Protein AF-A0A7A2XXM9-F1 (afdb_monomer)

InterPro domains:
  IPR007029 YHS domain [PF04945] (30-75)
  IPR009078 Ferritin-like superfamily [SSF47240] (23-73)
  IPR011017 TRASH domain [SM00746] (32-70)
  IPR012348 Ribonucleotide reductase-like [G3DSA:1.10.620.20] (4-79)

Foldseek 3Di:
DDDPPDPDDDDPDDDPPCPDPDDDPPQPFDALLQPRDTHGQVQFPDWDQDPNDIHGHNDPVSVVVCVVPVVVSPPPPDDD

Structure (mmCIF, N/CA/C/O backbone):
data_AF-A0A7A2XXM9-F1
#
_entry.id   AF-A0A7A2XXM9-F1
#
loop_
_atom_site.group_PDB
_atom_site.id
_atom_site.type_symbol
_atom_site.label_atom_id
_atom_site.label_alt_id
_atom_site.label_comp_id
_atom_site.label_asym_id
_atom_site.label_entity_id
_atom_site.label_seq_id
_atom_site.pdbx_PDB_ins_code
_atom_site.Cartn_x
_atom_site.Cartn_y
_atom_site.Cartn_z
_atom_site.occupancy
_atom_site.B_iso_or_equiv
_atom_site.auth_seq_id
_atom_site.auth_comp_id
_atom_site.auth_asym_id
_atom_site.auth_atom_id
_atom_site.pdbx_PDB_model_num
ATOM 1 N N . MET A 1 1 ? 65.766 -14.923 -13.839 1.00 57.50 1 MET A N 1
ATOM 2 C CA . MET A 1 1 ? 64.717 -13.909 -14.058 1.00 57.50 1 MET A CA 1
ATOM 3 C C . MET A 1 1 ? 63.488 -14.334 -13.270 1.00 57.50 1 MET A C 1
ATOM 5 O O . MET A 1 1 ? 62.966 -15.402 -13.552 1.00 57.50 1 MET A O 1
ATOM 9 N N . LYS A 1 2 ? 63.113 -13.582 -12.231 1.00 54.06 2 LYS A N 1
ATOM 10 C CA . LYS A 1 2 ? 61.901 -13.810 -11.431 1.00 54.06 2 LYS A CA 1
ATOM 11 C C . LYS A 1 2 ? 60.797 -12.983 -12.085 1.00 54.06 2 LYS A C 1
ATOM 13 O O . LYS A 1 2 ? 61.022 -11.815 -12.380 1.00 54.06 2 LYS A O 1
ATOM 18 N N . ASN A 1 3 ? 59.699 -13.627 -12.446 1.00 58.22 3 ASN A N 1
ATOM 19 C CA . ASN A 1 3 ? 58.549 -13.006 -13.082 1.00 58.22 3 ASN A CA 1
ATOM 20 C C . ASN A 1 3 ? 57.512 -12.694 -12.002 1.00 58.22 3 ASN A C 1
ATOM 22 O O . ASN A 1 3 ? 56.661 -13.517 -11.678 1.00 58.22 3 ASN A O 1
ATOM 26 N N . ASP A 1 4 ? 57.605 -11.494 -11.442 1.00 65.56 4 ASP A N 1
ATOM 27 C CA . ASP A 1 4 ? 56.613 -10.933 -10.530 1.00 65.56 4 ASP A CA 1
ATOM 28 C C . ASP A 1 4 ? 55.336 -10.594 -11.316 1.00 65.56 4 ASP A C 1
ATOM 30 O O . ASP A 1 4 ? 55.106 -9.460 -11.736 1.00 65.56 4 ASP A O 1
ATOM 34 N N . ASN A 1 5 ? 54.519 -11.614 -11.585 1.00 60.59 5 ASN A N 1
ATOM 35 C CA . ASN A 1 5 ? 53.197 -11.428 -12.165 1.00 60.59 5 ASN A CA 1
ATOM 36 C C . ASN A 1 5 ? 52.255 -10.931 -11.061 1.00 60.59 5 ASN A C 1
ATOM 38 O O . ASN A 1 5 ? 51.740 -11.713 -10.259 1.00 60.59 5 ASN A O 1
ATOM 42 N N . ALA A 1 6 ? 52.092 -9.612 -10.990 1.00 60.12 6 ALA A N 1
ATOM 43 C CA . ALA A 1 6 ? 51.148 -8.948 -10.110 1.00 60.12 6 ALA A CA 1
ATOM 44 C C . ALA A 1 6 ? 49.718 -9.384 -10.465 1.00 60.12 6 ALA A C 1
ATOM 46 O O . ALA A 1 6 ? 49.142 -8.939 -11.457 1.00 60.12 6 ALA A O 1
ATOM 47 N N . VAL A 1 7 ? 49.134 -10.244 -9.632 1.00 62.50 7 VAL A N 1
ATOM 48 C CA . VAL A 1 7 ? 47.689 -10.475 -9.619 1.00 62.50 7 VAL A CA 1
ATOM 49 C C . VA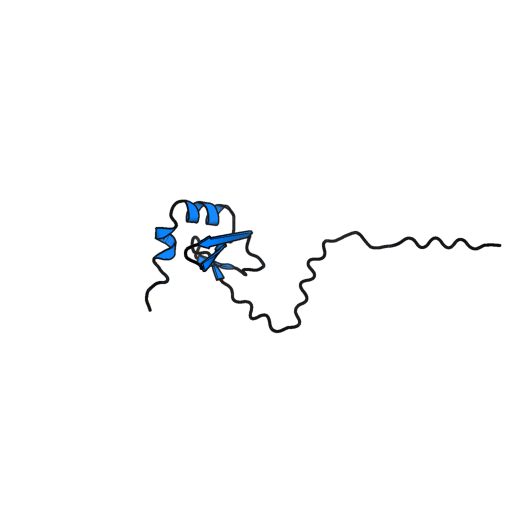L A 1 7 ? 47.033 -9.178 -9.147 1.00 62.50 7 VAL A C 1
ATOM 51 O O . VAL A 1 7 ? 46.994 -8.869 -7.958 1.00 62.50 7 VAL A O 1
ATOM 54 N N . GLN A 1 8 ? 46.542 -8.385 -10.094 1.00 62.97 8 GLN A N 1
ATOM 55 C CA . GLN A 1 8 ? 45.565 -7.347 -9.799 1.00 62.97 8 GLN A CA 1
ATOM 56 C C . GLN A 1 8 ? 44.225 -8.041 -9.558 1.00 62.97 8 GLN A C 1
ATOM 58 O O . GLN A 1 8 ? 43.600 -8.556 -10.484 1.00 62.97 8 GLN A O 1
ATOM 63 N N . HIS A 1 9 ? 43.813 -8.082 -8.291 1.00 58.50 9 HIS A N 1
ATOM 64 C CA . HIS A 1 9 ? 42.462 -8.464 -7.911 1.00 58.50 9 HIS A CA 1
ATOM 65 C C . HIS A 1 9 ? 41.484 -7.470 -8.547 1.00 58.50 9 HIS A C 1
ATOM 67 O O . HIS A 1 9 ? 41.471 -6.278 -8.242 1.00 58.50 9 HIS A O 1
ATOM 73 N N . ASN A 1 10 ? 40.711 -7.993 -9.488 1.00 63.09 10 ASN A N 1
ATOM 74 C CA . ASN A 1 10 ? 39.559 -7.363 -10.102 1.00 63.09 10 ASN A CA 1
ATOM 75 C C . ASN A 1 10 ? 38.375 -7.332 -9.117 1.00 63.09 10 ASN A C 1
ATOM 77 O O . ASN A 1 10 ? 38.325 -8.151 -8.212 1.00 63.09 10 ASN A O 1
ATOM 81 N N . ASN A 1 11 ? 37.411 -6.438 -9.392 1.00 60.34 11 ASN A N 1
ATOM 82 C CA . ASN A 1 11 ? 35.958 -6.618 -9.192 1.00 60.34 11 ASN A CA 1
ATOM 83 C C . ASN A 1 11 ? 35.155 -5.903 -8.080 1.00 60.34 11 ASN A C 1
ATOM 85 O O . ASN A 1 11 ? 34.002 -6.268 -7.887 1.00 60.34 11 ASN A O 1
ATOM 89 N N . GLN A 1 12 ? 35.608 -4.810 -7.465 1.00 56.38 12 GLN A N 1
ATOM 90 C CA . GLN A 1 12 ? 34.702 -4.019 -6.604 1.00 56.38 12 GLN A CA 1
ATOM 91 C C . GLN A 1 12 ? 34.045 -2.859 -7.364 1.00 56.38 12 GLN A C 1
ATOM 93 O O . GLN A 1 12 ? 34.385 -1.691 -7.190 1.00 56.38 12 GLN A O 1
ATOM 98 N N . THR A 1 13 ? 33.100 -3.172 -8.247 1.00 53.50 13 THR A N 1
ATOM 99 C CA . THR A 1 13 ? 32.098 -2.209 -8.730 1.00 53.50 13 THR A CA 1
ATOM 100 C C . THR A 1 13 ? 30.806 -2.953 -9.041 1.00 53.50 13 THR A C 1
ATOM 102 O O . THR A 1 13 ? 30.833 -3.947 -9.757 1.00 53.50 13 THR A O 1
ATOM 105 N N . ALA A 1 14 ? 29.707 -2.378 -8.548 1.00 46.16 14 ALA A N 1
ATOM 106 C CA . ALA A 1 14 ? 28.307 -2.783 -8.675 1.00 46.16 14 ALA A CA 1
ATOM 107 C C . ALA A 1 14 ? 27.814 -3.776 -7.612 1.00 46.16 14 ALA A C 1
ATOM 109 O O . ALA A 1 14 ? 27.748 -4.978 -7.829 1.00 46.16 14 ALA A O 1
ATOM 110 N N . SER A 1 15 ? 27.411 -3.203 -6.473 1.00 48.38 15 SER A N 1
ATOM 111 C CA . SER A 1 15 ? 26.102 -3.437 -5.855 1.00 48.38 15 SER A CA 1
ATOM 112 C C . SER A 1 15 ? 25.465 -4.786 -6.191 1.00 48.38 15 SER A C 1
ATOM 114 O O . SER A 1 15 ? 24.639 -4.889 -7.099 1.00 48.38 15 SER A O 1
ATOM 1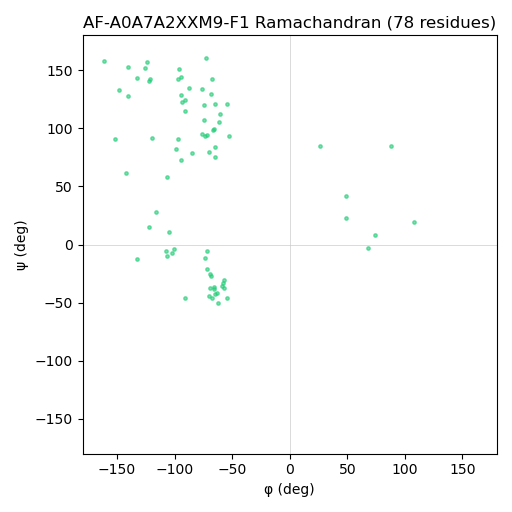16 N N . GLU A 1 16 ? 25.840 -5.811 -5.434 1.00 45.28 16 GLU A N 1
ATOM 117 C CA . GLU A 1 16 ? 25.184 -7.113 -5.425 1.00 45.28 16 GLU A CA 1
ATOM 118 C C . GLU A 1 16 ? 23.750 -6.967 -4.885 1.00 45.28 16 GLU A C 1
ATOM 120 O O . GLU A 1 16 ? 23.465 -7.167 -3.709 1.00 45.28 16 GLU A O 1
ATOM 125 N N . GLN A 1 17 ? 22.828 -6.602 -5.772 1.00 52.47 17 GLN A N 1
ATOM 126 C CA . GLN A 1 17 ? 21.424 -7.002 -5.698 1.00 52.47 17 GLN A CA 1
ATOM 127 C C . GLN A 1 17 ? 21.179 -8.046 -6.789 1.00 52.47 17 GLN A C 1
ATOM 129 O O . GLN A 1 17 ? 20.351 -7.880 -7.681 1.00 52.47 17 GLN A O 1
ATOM 134 N N . THR A 1 18 ? 21.930 -9.145 -6.727 1.00 45.38 18 THR A N 1
ATOM 135 C CA . THR A 1 18 ? 21.583 -10.367 -7.455 1.00 45.38 18 THR A CA 1
ATOM 136 C C . THR A 1 18 ? 20.610 -11.146 -6.579 1.00 45.38 18 THR A C 1
ATOM 138 O O . THR A 1 18 ? 20.988 -12.072 -5.867 1.00 45.38 18 THR A O 1
ATOM 141 N N . LEU A 1 19 ? 19.343 -10.732 -6.584 1.00 53.81 19 LEU A N 1
ATOM 142 C CA . LEU A 1 19 ? 18.260 -11.588 -6.112 1.00 53.81 19 LEU A CA 1
ATOM 143 C C . LEU A 1 19 ? 18.044 -12.660 -7.185 1.00 53.81 19 LEU A C 1
ATOM 145 O O . LEU A 1 19 ? 17.377 -12.429 -8.192 1.00 53.81 19 LEU A O 1
ATOM 149 N N . SER A 1 20 ? 18.702 -13.801 -6.998 1.00 49.59 20 SER A N 1
ATOM 150 C CA . SER A 1 20 ? 18.598 -14.998 -7.834 1.00 49.59 20 SER A CA 1
ATOM 151 C C . SER A 1 20 ? 17.134 -15.458 -7.960 1.00 49.59 20 SER A C 1
ATOM 153 O O . SER A 1 20 ? 16.521 -15.773 -6.938 1.00 49.59 20 SER A O 1
ATOM 155 N N . PRO A 1 21 ? 16.550 -15.534 -9.170 1.00 58.34 21 PRO A N 1
ATOM 156 C CA . PRO A 1 21 ? 15.192 -16.021 -9.363 1.00 58.34 21 PRO A CA 1
ATOM 157 C C . PRO A 1 21 ? 15.225 -17.487 -9.815 1.00 58.34 21 PRO A C 1
ATOM 159 O O . PRO A 1 21 ? 15.136 -17.746 -11.010 1.00 58.34 21 PRO A O 1
ATOM 162 N N . ASP A 1 22 ? 15.371 -18.442 -8.894 1.00 56.91 22 A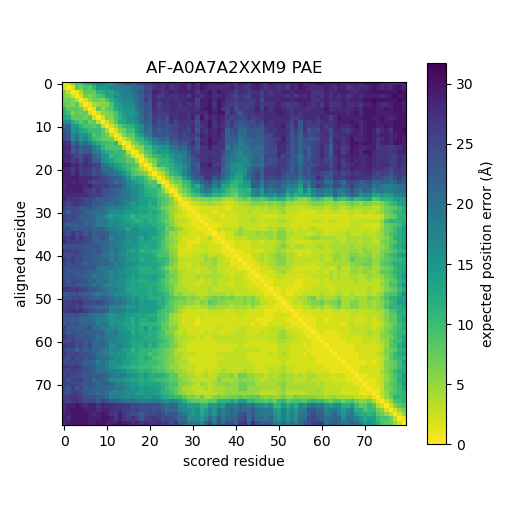SP A N 1
ATOM 163 C CA . ASP A 1 22 ? 15.227 -19.868 -9.262 1.00 56.91 22 ASP A CA 1
ATOM 164 C C . ASP A 1 22 ? 14.343 -20.706 -8.328 1.00 56.91 22 ASP A C 1
ATOM 166 O O . ASP A 1 22 ? 13.878 -21.763 -8.726 1.00 56.91 22 ASP A O 1
ATOM 170 N N . GLU A 1 23 ? 13.964 -20.226 -7.143 1.00 54.38 23 GLU A N 1
ATOM 171 C CA . GLU A 1 23 ? 13.085 -21.006 -6.264 1.00 54.38 23 GLU A CA 1
ATOM 172 C C . GLU A 1 23 ? 11.792 -20.254 -5.979 1.00 54.38 23 GLU A C 1
ATOM 174 O O . GLU A 1 23 ? 11.717 -19.436 -5.067 1.00 54.38 23 GLU A O 1
ATOM 179 N N . GLY A 1 24 ? 10.778 -20.511 -6.812 1.00 53.25 24 GLY A N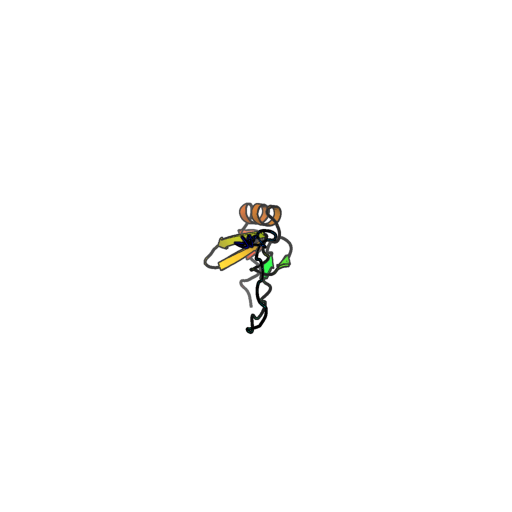 1
ATOM 180 C CA . GLY A 1 24 ? 9.364 -20.548 -6.418 1.00 53.25 24 GLY A CA 1
ATOM 181 C C . GLY A 1 24 ? 8.790 -19.389 -5.596 1.00 53.25 24 GLY A C 1
ATOM 182 O O . GLY A 1 24 ? 7.781 -19.590 -4.920 1.00 53.25 24 GLY A O 1
ATOM 183 N N . HIS A 1 25 ? 9.377 -18.191 -5.629 1.00 54.25 25 HIS A N 1
ATOM 184 C CA . HIS A 1 25 ? 8.836 -17.042 -4.916 1.00 54.25 25 HIS A CA 1
ATOM 185 C C . HIS A 1 25 ? 7.567 -16.592 -5.636 1.00 54.25 25 HIS A C 1
ATOM 187 O O . HIS A 1 25 ? 7.591 -15.826 -6.601 1.00 54.25 25 HIS A O 1
ATOM 193 N N . VAL A 1 26 ? 6.433 -17.092 -5.157 1.00 57.78 26 VAL A N 1
ATOM 194 C CA . VAL A 1 26 ? 5.121 -16.493 -5.363 1.00 57.78 26 VAL A CA 1
ATOM 195 C C . VAL A 1 26 ? 5.217 -15.031 -4.927 1.00 57.78 26 VAL A C 1
ATOM 197 O O . VAL A 1 26 ? 5.120 -14.707 -3.745 1.00 57.78 26 VAL A O 1
ATOM 200 N N . LEU A 1 27 ? 5.500 -14.155 -5.895 1.00 65.12 27 LEU A N 1
ATOM 201 C CA . LEU A 1 27 ? 5.573 -12.704 -5.757 1.00 65.12 27 LEU A CA 1
ATOM 202 C C . LEU A 1 27 ? 4.175 -12.188 -5.403 1.00 65.12 27 LEU A C 1
ATOM 204 O O . LEU A 1 27 ? 3.456 -11.651 -6.249 1.00 65.12 27 LEU A O 1
ATOM 208 N N . HIS A 1 28 ? 3.778 -12.390 -4.150 1.00 77.94 28 HIS A N 1
ATOM 209 C CA . HIS A 1 28 ? 2.556 -11.849 -3.591 1.00 77.94 28 HIS A CA 1
ATOM 210 C C . HIS A 1 28 ? 2.720 -10.336 -3.537 1.00 77.94 28 HIS A C 1
ATOM 212 O O . HIS A 1 28 ? 3.398 -9.776 -2.674 1.00 77.94 28 HIS A O 1
ATOM 218 N N . LYS A 1 29 ? 2.146 -9.680 -4.545 1.00 85.00 29 LYS A N 1
ATOM 219 C CA . LYS A 1 29 ? 2.041 -8.230 -4.589 1.00 85.00 29 LYS A CA 1
ATOM 220 C C . LYS A 1 29 ? 1.077 -7.808 -3.493 1.00 85.00 29 LYS A C 1
ATOM 222 O O . LYS A 1 29 ? -0.034 -8.322 -3.408 1.00 85.00 29 LYS A O 1
ATOM 227 N N . VAL A 1 30 ? 1.518 -6.861 -2.688 1.00 88.31 30 VAL A N 1
ATOM 228 C CA . VAL A 1 30 ? 0.711 -6.206 -1.664 1.00 88.31 30 VAL A CA 1
ATOM 229 C C . VAL A 1 30 ? 0.174 -4.903 -2.234 1.00 88.31 30 VAL A C 1
ATOM 231 O O . VAL A 1 30 ? 0.779 -4.304 -3.128 1.00 88.31 30 VAL A O 1
ATOM 234 N N . ARG A 1 31 ? -0.982 -4.464 -1.750 1.00 89.31 31 ARG A N 1
ATOM 235 C CA . ARG A 1 31 ? -1.585 -3.208 -2.184 1.00 89.31 31 ARG A CA 1
ATOM 236 C C . ARG A 1 31 ? -1.183 -2.106 -1.214 1.00 89.31 31 ARG A C 1
ATOM 238 O O . ARG A 1 31 ? -1.334 -2.265 -0.009 1.00 89.31 31 ARG A O 1
ATOM 245 N N . ASP A 1 32 ? -0.666 -1.002 -1.739 1.00 90.00 32 ASP A N 1
ATOM 246 C CA . ASP A 1 32 ? -0.464 0.208 -0.948 1.00 90.00 32 ASP A CA 1
ATOM 247 C C . ASP A 1 32 ? -1.849 0.731 -0.518 1.00 90.00 32 ASP A C 1
ATOM 249 O O . ASP A 1 32 ? -2.671 1.020 -1.392 1.00 90.00 32 ASP A O 1
ATOM 253 N N . PRO A 1 33 ? -2.137 0.853 0.788 1.00 87.69 33 PRO A N 1
ATOM 254 C CA . PRO A 1 33 ? -3.476 1.189 1.272 1.00 87.69 33 PRO A CA 1
ATOM 255 C C . PRO A 1 33 ? -3.840 2.665 1.034 1.00 87.69 33 PRO A C 1
ATOM 257 O O . PRO A 1 33 ? -4.996 3.044 1.162 1.00 87.69 33 PRO A O 1
ATOM 260 N N . VAL A 1 34 ? -2.876 3.516 0.662 1.00 89.38 34 VAL A N 1
ATOM 261 C CA . VAL A 1 34 ? -3.105 4.950 0.425 1.00 89.38 34 VAL A CA 1
ATOM 262 C C . VAL A 1 34 ? -3.452 5.239 -1.024 1.00 89.38 34 VAL A C 1
ATOM 264 O O . VAL A 1 34 ? -4.358 6.023 -1.299 1.00 89.38 34 VAL A O 1
ATOM 267 N N . CYS A 1 35 ? -2.703 4.662 -1.962 1.00 89.12 35 CYS A N 1
ATOM 268 C CA . CYS A 1 35 ? -2.905 4.898 -3.395 1.00 89.12 35 CYS A CA 1
ATOM 269 C C . CYS A 1 35 ? -3.544 3.714 -4.130 1.00 89.12 35 CYS A C 1
ATOM 271 O O . CYS A 1 35 ? -3.916 3.849 -5.294 1.00 89.12 35 CYS A O 1
ATOM 273 N N . GLY A 1 36 ? -3.660 2.553 -3.486 1.00 87.12 36 GLY A N 1
ATOM 274 C CA . GLY A 1 36 ? -4.207 1.340 -4.084 1.00 87.12 36 GLY A CA 1
ATOM 275 C C . GLY A 1 36 ? -3.273 0.657 -5.088 1.00 87.12 36 GLY A C 1
ATOM 276 O O . GLY A 1 36 ? -3.713 -0.266 -5.776 1.00 87.12 36 GLY A O 1
ATOM 277 N N . MET A 1 37 ? -2.016 1.098 -5.208 1.00 88.06 37 MET A N 1
ATOM 278 C CA . MET A 1 37 ? -1.052 0.551 -6.163 1.00 88.06 37 MET A CA 1
ATOM 279 C C . MET A 1 37 ? -0.514 -0.802 -5.689 1.00 88.06 37 MET A C 1
ATOM 281 O O . MET A 1 37 ? -0.108 -0.950 -4.540 1.00 88.06 37 MET A O 1
ATOM 285 N N . ALA A 1 38 ? -0.463 -1.783 -6.592 1.00 89.06 38 ALA A N 1
ATOM 286 C CA . ALA A 1 38 ? 0.173 -3.067 -6.320 1.00 89.06 38 ALA A CA 1
ATOM 287 C C . ALA A 1 38 ? 1.701 -2.919 -6.337 1.00 89.06 38 ALA A C 1
ATOM 289 O O . ALA A 1 38 ? 2.292 -2.569 -7.363 1.00 89.06 38 ALA A O 1
ATOM 290 N N . ILE A 1 39 ? 2.339 -3.226 -5.214 1.00 89.75 39 ILE A N 1
ATOM 291 C CA . ILE A 1 39 ? 3.789 -3.187 -5.040 1.00 89.75 39 ILE A CA 1
ATOM 292 C C . ILE A 1 39 ? 4.296 -4.543 -4.567 1.00 89.75 39 ILE A C 1
ATOM 294 O O . ILE A 1 39 ? 3.558 -5.359 -4.020 1.00 89.75 39 ILE A O 1
ATOM 298 N N . LEU A 1 40 ? 5.574 -4.808 -4.809 1.00 88.56 40 LEU A N 1
ATOM 299 C CA . LEU A 1 40 ? 6.222 -5.983 -4.243 1.00 88.56 40 LEU A CA 1
ATOM 300 C C . LEU A 1 40 ? 6.757 -5.616 -2.863 1.00 88.56 40 LEU A C 1
ATOM 302 O O . LEU A 1 40 ? 7.389 -4.567 -2.764 1.00 88.56 40 LEU A O 1
ATOM 306 N N . PRO A 1 41 ? 6.564 -6.456 -1.834 1.00 86.50 41 PRO A N 1
ATOM 307 C CA . PRO A 1 41 ? 7.090 -6.182 -0.499 1.00 86.50 41 PRO A CA 1
ATOM 308 C C . PRO A 1 41 ? 8.617 -6.022 -0.507 1.00 86.50 41 PRO A C 1
ATOM 310 O O . PRO A 1 41 ? 9.148 -5.151 0.170 1.00 86.50 41 PRO A O 1
ATOM 313 N N . ASP A 1 42 ? 9.303 -6.790 -1.356 1.00 84.81 42 ASP A N 1
ATOM 314 C CA . ASP A 1 42 ? 10.751 -6.718 -1.582 1.00 84.81 42 ASP A CA 1
ATOM 315 C C . ASP A 1 42 ? 11.203 -5.421 -2.288 1.00 84.81 42 ASP A C 1
ATOM 317 O O . ASP A 1 42 ? 12.305 -4.931 -2.071 1.00 84.81 42 ASP A O 1
ATOM 321 N N . ARG A 1 43 ? 10.320 -4.808 -3.094 1.00 84.44 43 ARG A N 1
ATOM 322 C CA . ARG A 1 43 ? 10.576 -3.522 -3.775 1.00 84.44 43 ARG A CA 1
ATOM 323 C C . ARG A 1 43 ? 9.849 -2.342 -3.136 1.00 84.44 43 ARG A C 1
ATOM 325 O O . ARG A 1 43 ? 9.755 -1.281 -3.756 1.00 84.44 43 ARG A O 1
ATOM 332 N N . ALA A 1 44 ? 9.273 -2.525 -1.953 1.00 87.81 44 ALA A N 1
ATOM 333 C CA . ALA A 1 44 ? 8.590 -1.451 -1.258 1.00 87.81 44 ALA A CA 1
ATOM 334 C C . ALA A 1 44 ? 9.611 -0.397 -0.830 1.00 87.81 44 ALA A C 1
ATOM 336 O O . ALA A 1 44 ? 10.727 -0.723 -0.431 1.00 87.81 44 ALA A O 1
ATOM 337 N N . HIS A 1 45 ? 9.225 0.876 -0.902 1.00 89.94 45 HIS A N 1
ATOM 338 C CA . HIS A 1 45 ? 10.097 1.951 -0.439 1.00 89.94 45 HIS A CA 1
ATOM 339 C C . HIS A 1 45 ? 10.229 1.923 1.086 1.00 89.94 45 HIS A C 1
ATOM 341 O O . HIS A 1 45 ? 11.325 2.045 1.625 1.00 89.94 45 HIS A O 1
ATOM 347 N N . SER A 1 46 ? 9.093 1.732 1.756 1.00 89.50 46 SER A N 1
ATOM 348 C CA . SER A 1 46 ? 8.992 1.626 3.205 1.00 89.50 46 SER A CA 1
ATOM 349 C C . SER A 1 46 ? 7.984 0.553 3.580 1.00 89.50 46 SER A C 1
ATOM 351 O O . SER A 1 46 ? 7.000 0.333 2.870 1.00 89.50 46 SER A O 1
ATOM 353 N N . SER A 1 47 ? 8.175 -0.043 4.752 1.00 89.81 47 SER A N 1
ATOM 354 C CA . SER A 1 47 ? 7.179 -0.893 5.397 1.00 89.81 47 SER A CA 1
ATOM 355 C C . SER A 1 47 ? 7.023 -0.523 6.864 1.00 89.81 47 SER A C 1
ATOM 357 O O . SER A 1 47 ? 8.011 -0.213 7.530 1.00 89.81 47 SER A O 1
ATOM 359 N N . ILE A 1 48 ? 5.800 -0.598 7.381 1.00 90.69 48 ILE A N 1
ATOM 360 C CA . ILE A 1 48 ? 5.510 -0.413 8.806 1.00 90.69 48 ILE A CA 1
ATOM 361 C C . ILE A 1 48 ? 4.739 -1.617 9.333 1.00 90.69 48 ILE A C 1
ATOM 363 O O . ILE A 1 48 ? 3.986 -2.254 8.600 1.00 90.69 48 ILE A O 1
ATOM 367 N N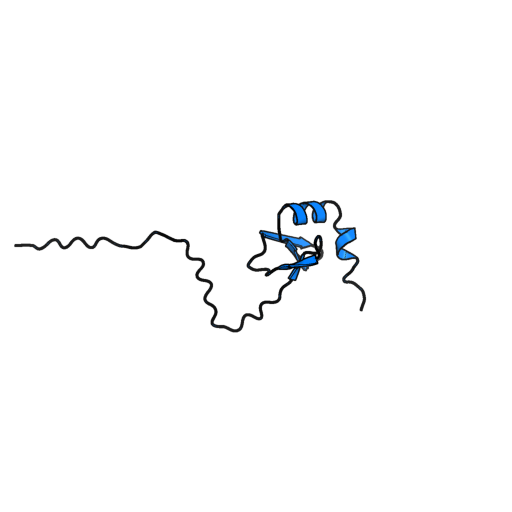 . ARG A 1 49 ? 4.884 -1.899 10.625 1.00 88.94 49 ARG A N 1
ATOM 368 C CA . ARG A 1 49 ? 4.054 -2.887 11.314 1.00 88.94 49 ARG A CA 1
ATOM 369 C C . ARG A 1 49 ? 2.869 -2.180 11.966 1.00 88.94 49 ARG A C 1
ATOM 371 O O . ARG A 1 49 ? 3.073 -1.271 12.769 1.00 88.94 49 ARG A O 1
ATOM 378 N N . TYR A 1 50 ? 1.652 -2.583 11.621 1.00 86.75 50 TYR A N 1
ATOM 379 C CA . TYR A 1 50 ? 0.414 -2.005 12.135 1.00 86.75 50 TYR A CA 1
ATOM 380 C C . TYR A 1 50 ? -0.623 -3.107 12.383 1.00 86.75 50 TYR A C 1
ATOM 382 O O . TYR A 1 50 ? -0.878 -3.910 11.496 1.00 86.75 50 TYR A O 1
ATOM 390 N N . GLN A 1 51 ? -1.207 -3.156 13.587 1.00 81.88 51 GLN A N 1
ATOM 391 C CA . GLN A 1 51 ? -2.176 -4.193 13.998 1.00 81.88 51 GLN A CA 1
ATOM 392 C C . GLN A 1 51 ? -1.713 -5.635 13.701 1.00 81.88 51 GLN A C 1
ATOM 394 O O . GLN A 1 51 ? -2.482 -6.459 13.240 1.00 81.88 51 GLN A O 1
ATOM 399 N N . ASP A 1 52 ? -0.433 -5.931 13.946 1.00 86.06 52 ASP A N 1
ATOM 400 C CA . ASP A 1 52 ? 0.215 -7.218 13.628 1.00 86.06 52 ASP A CA 1
ATOM 401 C C . ASP A 1 52 ? 0.382 -7.542 12.128 1.00 86.06 52 ASP A C 1
ATOM 403 O O . ASP A 1 52 ? 1.075 -8.492 11.773 1.00 86.06 52 ASP A O 1
ATOM 407 N N . HIS A 1 53 ? -0.109 -6.682 11.235 1.00 83.38 53 HIS A N 1
ATOM 408 C CA . HIS A 1 53 ? 0.123 -6.770 9.797 1.00 83.38 53 HIS A CA 1
ATOM 409 C C . HIS A 1 53 ? 1.312 -5.906 9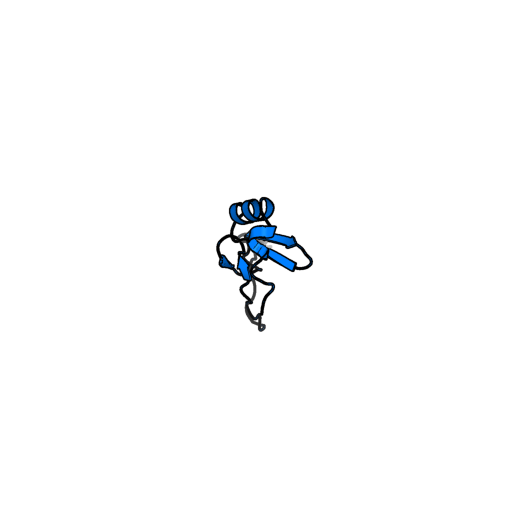.367 1.00 83.38 53 HIS A C 1
ATOM 411 O O . HIS A 1 53 ? 1.544 -4.809 9.885 1.00 83.38 53 HIS A O 1
ATOM 417 N N . GLN A 1 54 ? 2.080 -6.388 8.389 1.00 88.50 54 GLN A N 1
ATOM 418 C CA . GLN A 1 54 ? 3.108 -5.577 7.745 1.00 88.50 54 GLN A CA 1
ATOM 419 C C . GLN A 1 54 ? 2.512 -4.870 6.529 1.00 88.50 54 GLN A C 1
ATOM 421 O O . GLN A 1 54 ? 2.115 -5.509 5.557 1.00 88.50 54 GLN A O 1
ATOM 426 N N . LEU A 1 55 ? 2.452 -3.542 6.599 1.00 89.88 55 LEU A N 1
ATOM 427 C CA . LEU A 1 55 ? 1.984 -2.682 5.520 1.00 89.88 55 LEU A CA 1
ATOM 428 C C . LEU A 1 55 ? 3.174 -2.150 4.738 1.00 89.88 55 LEU A C 1
ATOM 430 O O . LEU A 1 55 ? 4.204 -1.802 5.317 1.00 89.88 55 LEU A O 1
ATOM 434 N N . TYR A 1 56 ? 3.010 -2.053 3.427 1.00 91.81 56 TYR A N 1
ATOM 435 C CA . TYR A 1 56 ? 4.053 -1.623 2.509 1.00 91.81 56 TYR A CA 1
ATOM 436 C C . TYR A 1 56 ? 3.588 -0.390 1.744 1.00 91.81 56 TYR A C 1
ATOM 438 O O . TYR A 1 56 ? 2.424 -0.298 1.350 1.00 91.81 56 TYR A O 1
ATOM 446 N N . PHE A 1 57 ? 4.516 0.535 1.507 1.00 92.69 57 PHE A N 1
ATOM 447 C CA . PHE A 1 57 ? 4.244 1.786 0.812 1.00 92.69 57 PHE A CA 1
ATOM 448 C C . PHE A 1 57 ? 5.117 1.951 -0.421 1.00 92.69 57 PHE A C 1
ATOM 450 O O . PHE A 1 57 ? 6.318 1.657 -0.413 1.00 92.69 57 PHE A O 1
ATOM 457 N N . CYS A 1 58 ? 4.516 2.489 -1.479 1.00 91.62 58 CYS A N 1
ATOM 458 C CA . CYS A 1 58 ? 5.228 2.763 -2.724 1.00 91.62 58 CYS A CA 1
ATOM 459 C C . CYS A 1 58 ? 6.192 3.955 -2.595 1.00 91.62 58 CYS A C 1
ATOM 461 O O . CYS A 1 58 ? 7.110 4.104 -3.398 1.00 91.62 58 CYS A O 1
ATOM 463 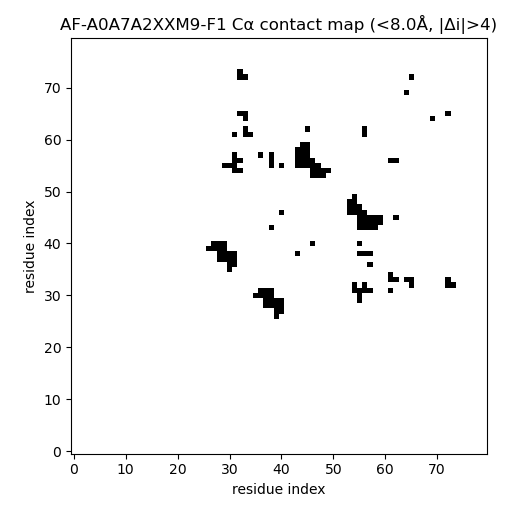N N . SER A 1 59 ? 5.985 4.832 -1.609 1.00 91.94 59 SER A N 1
ATOM 464 C CA . SER A 1 59 ? 6.764 6.056 -1.392 1.00 91.94 59 SER A CA 1
ATOM 465 C C . SER A 1 59 ? 6.589 6.587 0.032 1.00 91.94 59 SER A C 1
ATOM 467 O O . SER A 1 59 ? 5.548 6.372 0.658 1.00 91.94 59 SER A O 1
ATOM 469 N N . ALA A 1 60 ? 7.552 7.384 0.507 1.00 91.31 60 ALA A N 1
ATOM 470 C CA . ALA A 1 60 ? 7.489 8.051 1.814 1.00 91.31 60 ALA A CA 1
ATOM 471 C C . ALA A 1 60 ? 6.244 8.949 1.988 1.00 91.31 60 ALA A C 1
ATOM 473 O O . ALA A 1 60 ? 5.706 9.092 3.089 1.00 91.31 60 ALA A O 1
ATOM 474 N N . SER A 1 61 ? 5.739 9.540 0.898 1.00 92.44 61 SER A N 1
ATOM 475 C CA . SER A 1 61 ? 4.502 10.328 0.927 1.00 92.44 61 SER A CA 1
ATOM 476 C C . SER A 1 61 ? 3.269 9.481 1.252 1.00 92.44 61 SER A C 1
ATOM 47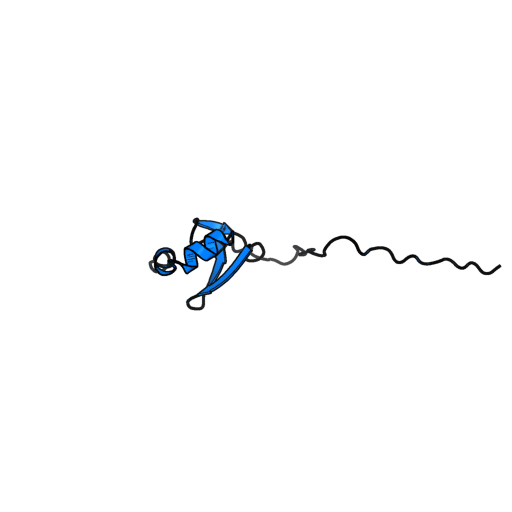8 O O . SER A 1 61 ? 2.397 9.956 1.977 1.00 92.44 61 SER A O 1
ATOM 480 N N . CYS A 1 62 ? 3.189 8.243 0.748 1.00 92.12 62 CYS A N 1
ATOM 481 C CA . CYS A 1 62 ? 2.100 7.321 1.080 1.00 92.12 62 CYS A CA 1
ATOM 482 C C . CYS A 1 62 ? 2.191 6.905 2.547 1.00 92.12 62 CYS A C 1
ATOM 484 O O . CYS A 1 62 ? 1.217 7.052 3.274 1.00 92.12 62 CYS A O 1
ATOM 486 N N . GLU A 1 63 ? 3.380 6.537 3.025 1.00 91.56 63 GLU A N 1
ATOM 487 C CA . GLU A 1 63 ? 3.599 6.236 4.445 1.00 91.56 63 GLU A CA 1
ATOM 488 C C . GLU A 1 63 ? 3.155 7.394 5.359 1.00 91.56 63 GLU A C 1
ATOM 490 O O . GLU A 1 63 ? 2.448 7.187 6.343 1.00 91.56 63 GLU A O 1
ATOM 495 N N . SER A 1 64 ? 3.520 8.632 5.016 1.00 92.69 64 SER A N 1
ATOM 496 C CA . SER A 1 64 ? 3.165 9.817 5.809 1.00 92.69 64 SER A CA 1
ATOM 497 C C . SER A 1 64 ? 1.655 10.069 5.832 1.00 92.69 64 SER A C 1
ATOM 499 O O . SER A 1 64 ? 1.087 10.354 6.886 1.00 92.69 64 SER A O 1
ATOM 501 N N . LYS A 1 65 ? 0.984 9.923 4.680 1.00 91.00 65 LYS A N 1
ATOM 502 C CA . LYS A 1 65 ? -0.480 10.034 4.572 1.00 91.00 65 LYS A CA 1
ATOM 503 C C . LYS A 1 65 ? -1.182 8.955 5.387 1.00 91.00 65 LYS A C 1
ATOM 505 O O . LYS A 1 65 ? -2.157 9.258 6.070 1.00 91.00 65 LYS A O 1
ATOM 510 N N . PHE A 1 66 ? -0.666 7.729 5.335 1.00 91.31 66 PHE A N 1
ATOM 511 C CA . PHE A 1 66 ? -1.170 6.623 6.132 1.00 91.31 66 PHE A CA 1
ATOM 512 C C . PHE A 1 66 ? -1.015 6.912 7.624 1.00 91.31 66 PHE A C 1
ATOM 514 O O . PHE A 1 66 ? -1.991 6.853 8.355 1.00 91.31 66 PHE A O 1
ATOM 521 N N . LYS A 1 67 ? 0.179 7.313 8.077 1.00 88.69 67 LYS A N 1
ATOM 522 C CA . LYS A 1 67 ? 0.440 7.665 9.483 1.00 88.69 67 LYS A CA 1
ATOM 523 C C . LYS A 1 67 ? -0.451 8.799 9.995 1.00 88.69 67 LYS A C 1
ATOM 525 O O . LYS A 1 67 ? -0.811 8.790 11.167 1.00 88.69 67 LYS A O 1
ATOM 530 N N . ALA A 1 68 ? -0.810 9.755 9.137 1.00 91.62 68 ALA A N 1
ATOM 531 C CA . ALA A 1 68 ? -1.722 10.837 9.497 1.00 91.62 68 ALA A CA 1
ATOM 532 C C . ALA A 1 68 ? -3.164 10.345 9.718 1.00 91.62 68 ALA A C 1
ATOM 534 O O . ALA A 1 68 ? -3.850 10.846 10.609 1.00 91.62 68 ALA A O 1
ATOM 535 N N . HIS A 1 69 ? -3.625 9.371 8.926 1.00 87.69 69 HIS A N 1
ATOM 536 C CA . HIS A 1 69 ? -5.006 8.880 8.961 1.00 87.69 69 HIS A CA 1
ATOM 537 C C . HIS A 1 69 ? -5.103 7.355 8.762 1.00 87.69 69 HIS A C 1
ATOM 539 O O . HIS A 1 69 ? -5.740 6.923 7.803 1.00 87.69 69 HIS A O 1
ATOM 545 N N . PRO A 1 70 ? -4.519 6.522 9.644 1.00 87.81 70 PRO A N 1
ATOM 546 C CA . PRO A 1 70 ? -4.410 5.079 9.403 1.00 87.81 70 PRO A CA 1
ATOM 547 C C . PRO A 1 70 ? -5.779 4.393 9.390 1.00 87.81 70 PRO A C 1
ATOM 549 O O . PRO A 1 70 ? -6.030 3.523 8.565 1.00 87.81 70 PRO A O 1
ATOM 552 N N . ASP A 1 71 ? -6.688 4.859 10.246 1.00 85.44 71 ASP A N 1
ATOM 553 C CA . ASP A 1 71 ? -8.056 4.354 10.374 1.00 85.44 71 ASP A CA 1
ATOM 554 C C . ASP A 1 71 ? -8.830 4.432 9.047 1.00 85.44 71 ASP A C 1
ATOM 556 O O . ASP A 1 71 ? -9.528 3.502 8.673 1.00 85.44 71 ASP A O 1
ATOM 560 N N . ARG A 1 72 ? -8.609 5.493 8.256 1.00 85.25 72 ARG A N 1
ATOM 561 C CA . ARG A 1 72 ? -9.295 5.696 6.969 1.00 85.25 72 ARG A CA 1
ATOM 562 C C . ARG A 1 72 ? -8.895 4.712 5.877 1.00 85.25 72 ARG A C 1
ATOM 564 O O . ARG A 1 72 ? -9.652 4.545 4.931 1.00 85.25 72 ARG A O 1
ATOM 571 N N . TYR A 1 73 ? -7.695 4.146 5.966 1.00 83.75 73 TYR A N 1
ATOM 572 C CA . TYR A 1 73 ? -7.147 3.273 4.928 1.00 83.75 73 TYR A CA 1
ATOM 573 C C . TYR A 1 73 ? -7.236 1.790 5.295 1.00 83.75 73 TYR A C 1
ATOM 575 O O . TYR A 1 73 ? -6.916 0.946 4.469 1.00 83.75 73 TYR A O 1
ATOM 583 N N . LEU A 1 74 ? -7.633 1.465 6.528 1.00 78.88 74 LEU A N 1
ATOM 584 C CA . LEU A 1 74 ? -7.760 0.085 7.008 1.00 78.88 74 LEU A CA 1
ATOM 585 C C . LEU A 1 74 ? -9.205 -0.374 7.178 1.00 78.88 74 LEU A C 1
ATOM 587 O O . LEU A 1 74 ? -9.453 -1.545 7.446 1.00 78.88 74 LEU A O 1
ATOM 591 N N . THR A 1 75 ? -10.165 0.525 6.989 1.00 69.06 75 THR A N 1
ATOM 592 C CA . THR A 1 75 ? -11.594 0.214 7.056 1.00 69.06 75 THR A CA 1
ATOM 593 C C . THR A 1 75 ? -12.116 -0.609 5.874 1.00 69.06 75 THR A C 1
ATOM 595 O O . THR A 1 75 ? -13.279 -0.991 5.904 1.00 69.06 75 THR A O 1
ATOM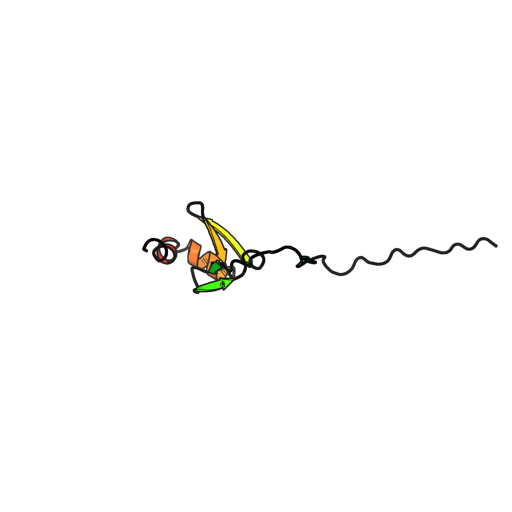 598 N N . GLU A 1 76 ? -11.308 -0.892 4.844 1.00 60.66 76 GLU A N 1
ATOM 599 C CA . GLU A 1 76 ? -11.761 -1.598 3.630 1.00 60.66 76 GLU A CA 1
ATOM 600 C C . GLU A 1 76 ? -11.405 -3.103 3.579 1.00 60.66 76 GLU A C 1
ATOM 602 O O . GLU A 1 76 ? -11.870 -3.790 2.676 1.00 60.66 76 GLU A O 1
ATOM 607 N N . ASP A 1 77 ? -10.672 -3.650 4.560 1.00 53.81 77 ASP A N 1
ATOM 608 C CA . ASP A 1 77 ? -10.201 -5.055 4.569 1.00 53.81 77 ASP A CA 1
ATOM 609 C C . ASP A 1 77 ? -10.796 -5.905 5.724 1.00 53.81 77 ASP A C 1
ATOM 611 O O . ASP A 1 77 ? -10.166 -6.845 6.206 1.00 53.81 77 ASP A O 1
ATOM 615 N N . ALA A 1 78 ? -12.004 -5.584 6.211 1.00 51.16 78 ALA A N 1
ATOM 616 C CA . ALA A 1 78 ? -12.652 -6.307 7.323 1.00 51.16 78 ALA A CA 1
ATOM 617 C C . ALA A 1 78 ? -14.036 -6.902 7.001 1.00 51.16 78 ALA A C 1
ATOM 619 O O . ALA A 1 78 ? -14.773 -7.276 7.917 1.00 51.16 78 ALA A O 1
ATOM 620 N N . SER A 1 79 ? -14.412 -7.012 5.728 1.00 44.19 79 SER A N 1
ATOM 621 C CA . SER A 1 79 ? -15.676 -7.651 5.358 1.00 44.19 79 SER A CA 1
ATOM 622 C C . SER A 1 79 ? -15.613 -8.279 3.970 1.00 44.19 79 SER A C 1
ATOM 624 O O . SER A 1 79 ? -15.891 -7.594 2.990 1.00 44.19 79 SER A O 1
ATOM 626 N N . GLU A 1 80 ? -15.231 -9.558 3.905 1.00 38.69 80 GLU A N 1
ATOM 627 C CA . GLU A 1 80 ? -16.097 -10.651 3.418 1.00 38.69 80 GLU A CA 1
ATOM 628 C C . GLU A 1 80 ? -15.534 -12.030 3.807 1.00 38.69 80 GLU A C 1
ATOM 630 O O . GLU A 1 80 ? -14.308 -12.241 3.662 1.00 38.69 80 GLU A O 1
#

Organism: Escherichia coli (NCBI:txid562)

Radius of gyration: 21.82 Å; Cα contacts (8 Å, |Δi|>4): 72; chains: 1; bounding box: 81×32×28 Å

Solvent-accessible surface area (backbone atoms only — not comparable to full-atom values): 5526 Å² total; per-residue (Å²): 136,85,82,86,77,78,80,76,85,79,80,97,74,77,83,87,77,77,78,78,89,80,74,87,73,76,80,68,60,43,58,15,63,74,82,64,48,77,40,44,72,92,73,33,68,43,71,49,82,53,96,92,40,81,46,44,19,83,35,71,67,42,47,51,54,34,73,75,44,50,70,78,50,57,70,81,81,79,81,133

Nearest PDB structures (foldseek):
  3rnc-assembly1_A  TM=9.175E-01  e=1.372E-01  Pseudomonas sp. OX1
  3rnb-assembly1_A  TM=9.170E-01  e=1.372E-01  Pseudomonas sp. OX1
  3n20-assembly1_A-1  TM=7.361E-01  e=7.348E-02  Pseudomonas sp. OX1
  3n1y-assembly1_A-1  TM=7.363E-01  e=9.699E-02  Pseudomonas sp. OX1
  1joc-assembly1_B  TM=5.394E-01  e=3.116E+00  Homo sapiens

pLDDT: mean 74.75, std 16.89, range [38.69, 92.69]

Sequence (80 aa):
MKNDNAVQHNNQTASEQTLSPDEGHVLHKVRDPVCGMAILPDRAHSSIRYQDHQLYFCSASCESKFKAHPDRYLTEDASE

Secondary structure (DSSP, 8-state):
-------------S--------S-----PEEPTTT--EE-GGG-SEEEEETTEEEEESSHHHHHHHHHSHHHHHTTSS--

Mean predicted aligned error: 13.56 Å